Protein AF-A0A2D6N7Z4-F1 (afdb_monomer_lite)

Radius of gyration: 33.95 Å; chains: 1; bounding box: 96×53×82 Å

Foldseek 3Di:
DDDDDDDDDDDPPPDDDDDDPDPDPDDPDDDDDDPVVVVVVVVVVVLLVVLVVLLVQLVVLLVVCLVPVAPVSLVSNVVSLVVSCVSLVVVLVVPPDPADPVNVVVLVVVLVVLSVVSVVCNVVVVDPSVVSNVSSVVSSVSSVVSSD

Sequence (148 aa):
MPEPIRVTPSESTALAPVPTPAQRQVSPGVATPSFEAHLAAVGERRQHEDIQRLYRSVEEAGRLLRKQANERTFEQYRRSVHNFLQAALPRAFRLKTHVSHRELSVLVEEVDAELASLTRALMSGQQDALALATRIDHINGILLDLLV

pLDDT: mean 80.88, std 17.51, range [40.62, 98.12]

Structure (mmCIF, N/CA/C/O backbone):
data_AF-A0A2D6N7Z4-F1
#
_entry.id   AF-A0A2D6N7Z4-F1
#
loop_
_atom_site.group_PDB
_atom_site.id
_atom_site.type_symbol
_atom_site.label_atom_id
_atom_site.label_alt_id
_atom_site.label_comp_id
_atom_site.label_asym_id
_atom_site.label_entity_id
_atom_site.label_seq_id
_atom_site.pdbx_PDB_ins_code
_atom_site.Cartn_x
_atom_site.Cartn_y
_atom_site.Cartn_z
_atom_site.occupancy
_atom_site.B_iso_or_equiv
_atom_site.auth_seq_id
_atom_site.auth_comp_id
_atom_site.auth_asym_id
_atom_site.auth_atom_id
_atom_site.pdbx_PDB_model_num
ATOM 1 N N . MET A 1 1 ? 79.483 35.865 -64.961 1.00 53.56 1 MET A N 1
ATOM 2 C CA . MET A 1 1 ? 78.405 34.863 -65.077 1.00 53.56 1 MET A CA 1
ATOM 3 C C . MET A 1 1 ? 78.692 33.734 -64.103 1.00 53.56 1 MET A C 1
ATOM 5 O O . MET A 1 1 ? 79.800 33.215 -64.162 1.00 53.56 1 MET A O 1
ATOM 9 N N . PRO A 1 2 ? 77.758 33.405 -63.199 1.00 46.91 2 PRO A N 1
ATOM 10 C CA . PRO A 1 2 ? 77.741 32.107 -62.526 1.00 46.91 2 PRO A CA 1
ATOM 11 C C . PRO A 1 2 ? 76.427 31.339 -62.772 1.00 46.91 2 PRO A C 1
ATOM 13 O O . PRO A 1 2 ? 75.347 31.926 -62.827 1.00 46.91 2 PRO A O 1
ATOM 16 N N . GLU A 1 3 ? 76.567 30.028 -62.965 1.00 49.31 3 GLU A N 1
ATOM 17 C CA . GLU A 1 3 ? 75.544 29.067 -63.395 1.00 49.31 3 GLU A CA 1
ATOM 18 C C . GLU A 1 3 ? 74.511 28.696 -62.311 1.00 49.31 3 GLU A C 1
ATOM 20 O O . GLU A 1 3 ? 74.818 28.765 -61.118 1.00 49.31 3 GLU A O 1
ATOM 25 N N . PRO A 1 4 ? 73.292 28.261 -62.695 1.00 49.91 4 PRO A N 1
ATOM 26 C CA . PRO A 1 4 ? 72.272 27.825 -61.749 1.00 49.91 4 PRO A CA 1
ATOM 27 C C . PRO A 1 4 ? 72.579 26.436 -61.167 1.00 49.91 4 PRO A C 1
ATOM 29 O O . PRO A 1 4 ? 72.891 25.480 -61.877 1.00 49.91 4 PRO A O 1
ATOM 32 N N . ILE A 1 5 ? 72.437 26.328 -59.846 1.00 51.44 5 ILE A N 1
ATOM 33 C CA . ILE A 1 5 ? 72.647 25.104 -59.070 1.00 51.44 5 ILE A CA 1
ATOM 34 C C . ILE A 1 5 ? 71.576 24.066 -59.430 1.00 51.44 5 ILE A C 1
ATOM 36 O O . ILE A 1 5 ? 70.374 24.299 -59.301 1.00 51.44 5 ILE A O 1
ATOM 40 N N . ARG A 1 6 ? 72.044 22.894 -59.863 1.00 44.25 6 ARG A N 1
ATOM 41 C CA . ARG A 1 6 ? 71.247 21.711 -60.189 1.00 44.25 6 ARG A CA 1
ATOM 42 C C . ARG A 1 6 ? 70.795 21.031 -58.892 1.00 44.25 6 ARG A C 1
ATOM 44 O O . ARG A 1 6 ? 71.605 20.415 -58.206 1.00 44.25 6 ARG A O 1
ATOM 51 N N . VAL A 1 7 ? 69.511 21.143 -58.559 1.00 52.59 7 VAL A N 1
ATOM 52 C CA . VAL A 1 7 ? 68.899 20.413 -57.438 1.00 52.59 7 VAL A CA 1
ATOM 53 C C . VAL A 1 7 ? 68.531 19.006 -57.917 1.00 52.59 7 VAL A C 1
ATOM 55 O O . VAL A 1 7 ? 67.852 18.835 -58.929 1.00 52.59 7 VAL A O 1
ATOM 58 N N . THR A 1 8 ? 69.041 17.993 -57.224 1.00 50.91 8 THR A N 1
ATOM 59 C CA . THR A 1 8 ? 68.743 16.568 -57.427 1.00 50.91 8 THR A CA 1
ATOM 60 C C . THR A 1 8 ? 67.285 16.238 -57.078 1.00 50.91 8 THR A C 1
ATOM 62 O O . THR A 1 8 ? 66.740 16.853 -56.162 1.00 50.91 8 THR A O 1
ATOM 65 N N . PRO A 1 9 ? 66.645 15.255 -57.739 1.00 49.59 9 PRO A N 1
ATOM 66 C CA . PRO A 1 9 ? 65.314 14.800 -57.361 1.00 49.59 9 PRO A CA 1
ATOM 67 C C . PRO A 1 9 ? 65.379 13.709 -56.277 1.00 49.59 9 PRO A C 1
ATOM 69 O O . PRO A 1 9 ? 66.377 13.002 -56.158 1.00 49.59 9 PRO A O 1
ATOM 72 N N . SER A 1 10 ? 64.249 13.528 -55.591 1.00 49.00 10 SER A N 1
ATOM 73 C CA . SER A 1 10 ? 63.840 12.305 -54.880 1.00 49.00 10 SER A CA 1
ATOM 74 C C . SER A 1 10 ? 64.293 12.115 -53.431 1.00 49.00 10 SER A C 1
ATOM 76 O O . SER A 1 10 ? 65.153 11.297 -53.140 1.00 49.00 10 SER A O 1
ATOM 78 N N . GLU A 1 11 ? 63.521 12.697 -52.513 1.00 40.62 11 GLU A N 1
ATOM 79 C CA . GLU A 1 11 ? 63.022 11.954 -51.346 1.00 40.62 11 GLU A CA 1
ATOM 80 C C . GLU A 1 11 ? 61.494 12.083 -51.308 1.00 40.62 11 GLU A C 1
ATOM 82 O O . GLU A 1 11 ? 60.904 12.889 -50.594 1.00 40.62 11 GLU A O 1
ATOM 87 N N . SER A 1 12 ? 60.835 11.299 -52.165 1.00 47.19 12 SER A N 1
ATOM 88 C CA . SER A 1 12 ? 59.422 10.977 -51.998 1.00 47.19 12 SER A CA 1
ATOM 89 C C . SER A 1 12 ? 59.364 9.823 -51.008 1.00 47.19 12 SER A C 1
ATOM 91 O O . SER A 1 12 ? 59.601 8.670 -51.368 1.00 47.19 12 SER A O 1
ATOM 93 N N . THR A 1 13 ? 59.115 10.148 -49.742 1.00 42.97 13 THR A N 1
ATOM 94 C CA . THR A 1 13 ? 58.728 9.175 -48.721 1.00 42.97 13 THR A CA 1
ATOM 95 C C . THR A 1 13 ? 57.504 8.427 -49.236 1.00 42.97 13 THR A C 1
ATOM 97 O O . THR A 1 13 ? 56.386 8.943 -49.223 1.00 42.97 13 THR A O 1
ATOM 100 N N . ALA A 1 14 ? 57.737 7.221 -49.747 1.00 41.94 14 ALA A N 1
ATOM 101 C CA . ALA A 1 14 ? 56.696 6.303 -50.154 1.00 41.94 14 ALA A CA 1
ATOM 102 C C . ALA A 1 14 ? 55.858 5.959 -48.919 1.00 41.94 14 ALA A C 1
ATOM 104 O O . ALA A 1 14 ? 56.318 5.303 -47.985 1.00 41.94 14 ALA A O 1
ATOM 105 N N . LEU A 1 15 ? 54.619 6.442 -48.919 1.00 45.28 15 LEU A N 1
ATOM 106 C CA . LEU A 1 15 ? 53.577 6.026 -48.000 1.00 45.28 15 LEU A CA 1
ATOM 107 C C . LEU A 1 15 ? 53.351 4.522 -48.215 1.00 45.28 15 LEU A C 1
ATOM 109 O O . LEU A 1 15 ? 52.810 4.109 -49.241 1.00 45.28 15 LEU A O 1
ATOM 113 N N . ALA A 1 16 ? 53.826 3.695 -47.284 1.00 55.81 16 ALA A N 1
ATOM 114 C CA . ALA A 1 16 ? 53.559 2.263 -47.299 1.00 55.81 16 ALA A CA 1
ATOM 115 C C . ALA A 1 16 ? 52.034 2.016 -47.262 1.00 55.81 16 ALA A C 1
ATOM 117 O O . ALA A 1 16 ? 51.322 2.724 -46.542 1.00 55.81 16 ALA A O 1
ATOM 118 N N . PRO A 1 17 ? 51.506 1.037 -48.019 1.00 55.19 17 PRO A N 1
ATOM 119 C CA . PRO A 1 17 ? 50.079 0.755 -48.027 1.00 55.19 17 PRO A CA 1
ATOM 120 C C . PRO A 1 17 ? 49.631 0.226 -46.661 1.00 55.19 17 PRO A C 1
ATOM 122 O O . PRO A 1 17 ? 50.212 -0.711 -46.112 1.00 55.19 17 PRO A O 1
ATOM 125 N N . VAL A 1 18 ? 48.567 0.830 -46.130 1.00 62.94 18 VAL A N 1
ATOM 126 C CA . VAL A 1 18 ? 47.832 0.336 -44.962 1.00 62.94 18 VAL A CA 1
ATOM 127 C C . VAL A 1 18 ? 47.386 -1.103 -45.255 1.00 62.94 18 VAL A C 1
ATOM 129 O O . VAL A 1 18 ? 46.752 -1.325 -46.290 1.00 62.94 18 VAL A O 1
ATOM 132 N N . PRO A 1 19 ? 47.691 -2.094 -44.398 1.00 54.97 19 PRO A N 1
ATOM 133 C CA . PRO A 1 19 ? 47.197 -3.444 -44.606 1.00 54.97 19 PRO A CA 1
ATOM 134 C C . PRO A 1 19 ? 45.671 -3.443 -44.484 1.00 54.97 19 PRO A C 1
ATOM 136 O O . PRO A 1 19 ? 45.111 -3.049 -43.459 1.00 54.97 19 PRO A O 1
ATOM 139 N N . THR A 1 20 ? 44.999 -3.884 -45.546 1.00 57.19 20 THR A N 1
ATOM 140 C CA . THR A 1 20 ? 43.559 -4.141 -45.575 1.00 57.19 20 THR A CA 1
ATOM 141 C C . THR A 1 20 ? 43.186 -5.040 -44.393 1.00 57.19 20 THR A C 1
ATOM 143 O O . THR A 1 20 ? 43.787 -6.110 -44.251 1.00 57.19 20 THR A O 1
ATOM 146 N N . PRO A 1 21 ? 42.214 -4.672 -43.539 1.00 53.25 21 PRO A N 1
ATOM 147 C CA . PRO A 1 21 ? 41.760 -5.567 -42.490 1.00 53.25 21 PRO A CA 1
ATOM 148 C C . PRO A 1 21 ? 41.098 -6.779 -43.148 1.00 53.25 21 PRO A C 1
ATOM 150 O O . PRO A 1 21 ? 40.002 -6.691 -43.704 1.00 53.25 21 PRO A O 1
ATOM 153 N N . ALA A 1 22 ? 41.800 -7.912 -43.109 1.00 52.53 22 ALA A N 1
ATOM 154 C CA . ALA A 1 22 ? 41.246 -9.213 -43.433 1.00 52.53 22 ALA A CA 1
ATOM 155 C C . ALA A 1 22 ? 39.956 -9.396 -42.627 1.00 52.53 22 ALA A C 1
ATOM 157 O O . ALA A 1 22 ? 39.946 -9.220 -41.406 1.00 52.53 22 ALA A O 1
ATOM 158 N N . GLN A 1 23 ? 38.866 -9.701 -43.332 1.00 53.84 23 GLN A N 1
ATOM 159 C CA . GLN A 1 23 ? 37.557 -9.964 -42.752 1.00 53.84 23 GLN A CA 1
ATOM 160 C C . GLN A 1 23 ? 37.699 -11.027 -41.662 1.00 53.84 23 GLN A C 1
ATOM 162 O O . GLN A 1 23 ? 37.893 -12.211 -41.937 1.00 53.84 23 GLN A O 1
ATOM 167 N N . ARG A 1 24 ? 37.624 -10.590 -40.403 1.00 46.84 24 ARG A N 1
ATOM 168 C CA . ARG A 1 24 ? 37.533 -11.483 -39.256 1.00 46.84 24 ARG A CA 1
ATOM 169 C C . ARG A 1 24 ? 36.183 -12.184 -39.360 1.00 46.84 24 ARG A C 1
ATOM 171 O O . ARG A 1 24 ? 35.151 -11.586 -39.071 1.00 46.84 24 ARG A O 1
ATOM 178 N N . GLN A 1 25 ? 36.204 -13.435 -39.812 1.00 55.28 25 GLN A N 1
ATOM 179 C CA . GLN A 1 25 ? 35.063 -14.337 -39.730 1.00 55.28 25 GLN A CA 1
ATOM 180 C C . GLN A 1 25 ? 34.631 -14.420 -38.263 1.00 55.28 25 GLN A C 1
ATOM 182 O O . GLN A 1 25 ? 35.356 -14.941 -37.415 1.00 55.28 25 GLN A O 1
ATOM 187 N N . VAL A 1 26 ? 33.472 -13.846 -37.953 1.00 52.16 26 VAL A N 1
ATOM 188 C CA . VAL A 1 26 ? 32.817 -14.020 -36.660 1.00 52.16 26 VAL A CA 1
ATOM 189 C C . VAL A 1 26 ? 32.110 -15.372 -36.677 1.00 52.16 26 VAL A C 1
ATOM 191 O O . VAL A 1 26 ? 31.115 -15.564 -37.371 1.00 52.16 26 VAL A O 1
ATOM 194 N N . SER A 1 27 ? 32.662 -16.337 -35.946 1.00 52.56 27 SER A N 1
ATOM 195 C CA . SER A 1 27 ? 31.980 -17.593 -35.632 1.00 52.56 27 SER A CA 1
ATOM 196 C C . SER A 1 27 ? 30.639 -17.300 -34.936 1.00 52.56 27 SER A C 1
ATOM 198 O O . SER A 1 27 ? 30.588 -16.383 -34.111 1.00 52.56 27 SER A O 1
ATOM 200 N N . PRO A 1 28 ? 29.557 -18.059 -35.195 1.00 51.09 28 PRO A N 1
ATOM 201 C CA . PRO A 1 28 ? 28.286 -17.869 -34.507 1.00 51.09 28 PRO A CA 1
ATOM 202 C C . PRO A 1 28 ? 28.400 -18.485 -33.107 1.00 51.09 28 PRO A C 1
ATOM 204 O O . PRO A 1 28 ? 28.100 -19.656 -32.893 1.00 51.09 28 PRO A O 1
ATOM 207 N N . GLY A 1 29 ? 28.912 -17.710 -32.156 1.00 47.44 29 GLY A N 1
ATOM 208 C CA . GLY A 1 29 ? 29.110 -18.135 -30.774 1.00 47.44 29 GLY A CA 1
ATOM 209 C C . GLY A 1 29 ? 28.580 -17.078 -29.820 1.00 47.44 29 GLY A C 1
ATOM 210 O O . GLY A 1 29 ? 29.207 -16.039 -29.679 1.00 47.44 29 GLY A O 1
ATOM 211 N N . VAL A 1 30 ? 27.423 -17.369 -29.212 1.00 56.69 30 VAL A N 1
ATOM 212 C CA . VAL A 1 30 ? 26.766 -16.673 -28.087 1.00 56.69 30 VAL A CA 1
ATOM 213 C C . VAL A 1 30 ? 26.809 -15.142 -28.172 1.00 56.69 30 VAL A C 1
ATOM 215 O O . VAL A 1 30 ? 27.771 -14.507 -27.753 1.00 56.69 30 VAL A O 1
ATOM 218 N N . ALA A 1 31 ? 25.723 -14.537 -28.659 1.00 60.44 31 ALA A N 1
ATOM 219 C CA . ALA A 1 31 ? 25.547 -13.089 -28.617 1.00 60.44 31 ALA A CA 1
ATOM 220 C C . ALA A 1 31 ? 25.589 -12.592 -27.159 1.00 60.44 31 ALA A C 1
ATOM 222 O O . ALA A 1 31 ? 24.619 -12.732 -26.412 1.00 60.44 31 ALA A O 1
ATOM 223 N N . THR A 1 32 ? 26.719 -12.025 -26.741 1.00 65.19 32 THR A N 1
ATOM 224 C CA . THR A 1 32 ? 26.820 -11.283 -25.485 1.00 65.19 32 THR A CA 1
ATOM 225 C C . THR A 1 32 ? 25.911 -10.056 -25.591 1.00 65.19 32 THR A C 1
ATOM 227 O O . THR A 1 32 ? 26.009 -9.325 -26.582 1.00 65.19 32 THR A O 1
ATOM 230 N N . PRO A 1 33 ? 25.012 -9.808 -24.620 1.00 75.75 33 PRO A N 1
ATOM 231 C CA . PRO A 1 33 ? 24.148 -8.635 -24.665 1.00 75.75 33 PRO A CA 1
ATOM 232 C C . PRO A 1 33 ? 24.994 -7.357 -24.679 1.00 75.75 33 PRO A C 1
ATOM 234 O O . PRO A 1 33 ? 26.035 -7.286 -24.021 1.00 75.75 33 PRO A O 1
ATOM 237 N N . SER A 1 34 ? 24.543 -6.344 -25.423 1.00 90.25 34 SER A N 1
ATOM 238 C CA . SER A 1 34 ? 25.197 -5.034 -25.442 1.00 90.25 34 SER A CA 1
ATOM 239 C C . SER A 1 34 ? 25.210 -4.411 -24.040 1.00 90.25 34 SER A C 1
ATOM 241 O O . SER A 1 34 ? 24.373 -4.730 -23.191 1.00 90.25 34 SER A O 1
ATOM 243 N N . PHE A 1 35 ? 26.147 -3.491 -23.790 1.00 90.44 35 PHE A N 1
ATOM 244 C CA . PHE A 1 35 ? 26.195 -2.742 -22.528 1.00 90.44 35 PHE A CA 1
ATOM 245 C C . PHE A 1 35 ? 24.849 -2.071 -22.209 1.00 90.44 35 PHE A C 1
ATOM 247 O O . PHE A 1 35 ? 24.384 -2.135 -21.073 1.00 90.44 35 PHE A O 1
ATOM 254 N N . GLU A 1 36 ? 24.188 -1.503 -23.221 1.00 92.12 36 GLU A N 1
ATOM 255 C CA . GLU A 1 36 ? 22.860 -0.892 -23.095 1.00 92.12 36 GLU A CA 1
ATOM 256 C C . GLU A 1 36 ? 21.800 -1.898 -22.632 1.00 92.12 36 GLU A C 1
ATOM 258 O O . GLU A 1 36 ? 21.053 -1.617 -21.694 1.00 92.12 36 GLU A O 1
ATOM 263 N N . ALA A 1 37 ? 21.774 -3.096 -23.226 1.00 89.81 37 ALA A N 1
ATOM 264 C CA . ALA A 1 37 ? 20.857 -4.156 -22.820 1.00 89.81 37 ALA A CA 1
ATOM 265 C C . ALA A 1 37 ? 21.123 -4.613 -21.375 1.00 89.81 37 ALA A C 1
ATOM 267 O O . ALA A 1 37 ? 20.188 -4.866 -20.615 1.00 89.81 37 ALA A O 1
ATOM 268 N N . HIS A 1 38 ? 22.393 -4.673 -20.963 1.00 91.19 38 HIS A N 1
ATOM 269 C CA . HIS A 1 38 ? 22.754 -5.021 -19.591 1.00 91.19 38 HIS A CA 1
ATOM 270 C C . HIS A 1 38 ? 22.335 -3.933 -18.589 1.00 91.19 38 HIS A C 1
ATOM 272 O O . HIS A 1 38 ? 21.788 -4.252 -17.532 1.00 91.19 38 HIS A O 1
ATOM 278 N N . LEU A 1 39 ? 22.547 -2.655 -18.924 1.00 93.75 39 LEU A N 1
ATOM 279 C CA . LEU A 1 39 ? 22.145 -1.521 -18.091 1.00 93.75 39 LEU A CA 1
ATOM 280 C C . LEU A 1 39 ? 20.622 -1.465 -17.917 1.00 93.75 39 LEU A C 1
ATOM 282 O O . LEU A 1 39 ? 20.147 -1.313 -16.790 1.00 93.75 39 LEU A O 1
ATOM 286 N N . ALA A 1 40 ? 19.864 -1.661 -19.000 1.00 89.94 40 ALA A N 1
ATOM 287 C C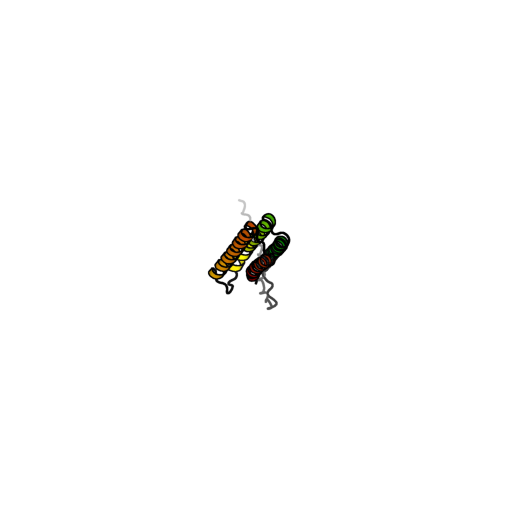A . ALA A 1 40 ? 18.406 -1.749 -18.955 1.00 89.94 40 ALA A CA 1
ATOM 288 C C . ALA A 1 40 ? 17.939 -2.898 -18.044 1.00 89.94 40 ALA A C 1
ATOM 290 O O . ALA A 1 40 ? 17.148 -2.677 -17.127 1.00 89.94 40 ALA A O 1
ATOM 291 N N . ALA A 1 41 ? 18.509 -4.097 -18.206 1.00 89.06 41 ALA A N 1
ATOM 292 C CA . ALA A 1 41 ? 18.157 -5.266 -17.398 1.00 89.06 41 ALA A CA 1
ATOM 293 C C . ALA A 1 41 ? 18.504 -5.113 -15.904 1.00 89.06 41 ALA A C 1
ATOM 295 O O . ALA A 1 41 ? 17.842 -5.694 -15.044 1.00 89.06 41 ALA A O 1
ATOM 296 N N . VAL A 1 42 ? 19.566 -4.378 -15.559 1.00 92.75 42 VAL A N 1
ATOM 297 C CA . VAL A 1 42 ? 19.878 -4.044 -14.157 1.00 92.75 42 VAL A CA 1
ATOM 298 C C . VAL A 1 42 ? 18.897 -3.001 -13.617 1.00 92.75 42 VAL A C 1
ATOM 300 O O . VAL A 1 42 ? 18.452 -3.125 -12.475 1.00 92.75 42 VAL A O 1
ATOM 303 N N . GLY A 1 43 ? 18.523 -2.007 -14.427 1.00 90.69 43 GLY A N 1
ATOM 304 C CA . GLY A 1 43 ? 17.520 -1.001 -14.072 1.00 90.69 43 GLY A CA 1
ATOM 305 C C . GLY A 1 43 ? 16.152 -1.615 -13.762 1.00 90.69 43 GLY A C 1
ATOM 306 O O . GLY A 1 43 ? 15.587 -1.346 -12.704 1.00 90.69 43 GLY A O 1
ATOM 307 N N . GLU A 1 44 ? 15.659 -2.503 -14.626 1.00 89.44 44 GLU A N 1
ATOM 308 C CA . GLU A 1 44 ? 14.380 -3.202 -14.427 1.00 89.44 44 GLU A CA 1
ATOM 309 C C . GLU A 1 44 ? 14.374 -4.089 -13.178 1.00 89.44 44 GLU A C 1
ATOM 311 O O . GLU A 1 44 ? 13.370 -4.141 -12.460 1.00 89.44 44 GLU A O 1
ATOM 316 N N . ARG A 1 45 ? 15.498 -4.765 -12.898 1.00 91.00 45 ARG A N 1
ATOM 317 C CA . ARG A 1 45 ? 15.673 -5.575 -11.684 1.00 91.00 45 ARG A CA 1
ATOM 318 C C . ARG A 1 45 ? 15.627 -4.718 -10.426 1.00 91.00 45 ARG A C 1
ATOM 320 O O . ARG A 1 45 ? 14.852 -5.029 -9.528 1.00 91.00 45 ARG A O 1
ATOM 327 N N . ARG A 1 46 ? 16.368 -3.605 -10.389 1.00 92.94 46 ARG A N 1
ATOM 328 C CA . ARG A 1 46 ? 16.317 -2.663 -9.256 1.00 92.94 46 ARG A CA 1
ATOM 329 C C . ARG A 1 46 ? 14.913 -2.115 -9.037 1.00 92.94 46 ARG A C 1
ATOM 331 O O . ARG A 1 46 ? 14.428 -2.141 -7.913 1.00 92.94 46 ARG A O 1
ATOM 338 N N . GLN A 1 47 ? 14.237 -1.699 -10.108 1.00 91.44 47 GLN A N 1
ATOM 339 C CA . GLN A 1 47 ? 12.864 -1.208 -10.013 1.00 91.44 47 GLN A CA 1
ATOM 340 C C . GLN A 1 47 ? 11.915 -2.285 -9.462 1.00 91.44 47 GLN A C 1
ATOM 342 O O . GLN A 1 47 ? 11.049 -1.982 -8.645 1.00 91.44 47 GLN A O 1
ATOM 347 N N . HIS A 1 48 ? 12.072 -3.545 -9.880 1.00 91.38 48 HIS A N 1
ATOM 348 C CA . HIS A 1 48 ? 11.283 -4.650 -9.333 1.00 91.38 48 HIS A CA 1
ATOM 349 C C . HIS A 1 48 ? 11.557 -4.860 -7.836 1.00 91.38 48 HIS A C 1
ATOM 351 O O . HIS A 1 48 ? 10.621 -4.977 -7.050 1.00 91.38 48 HIS A O 1
ATOM 357 N N . GLU A 1 49 ? 12.825 -4.857 -7.422 1.00 94.62 49 GLU A N 1
ATOM 358 C CA . GLU A 1 49 ? 13.221 -4.977 -6.013 1.00 94.62 49 GLU A CA 1
ATOM 359 C C . GLU A 1 49 ? 12.683 -3.827 -5.148 1.00 94.62 49 GLU A C 1
ATOM 361 O O . GLU A 1 49 ? 12.266 -4.056 -4.010 1.00 94.62 49 GLU A O 1
ATOM 366 N N . ASP A 1 50 ? 12.661 -2.602 -5.680 1.00 95.12 50 ASP A N 1
ATOM 367 C CA . ASP A 1 50 ? 12.080 -1.429 -5.023 1.00 95.12 50 ASP A CA 1
ATOM 368 C C . ASP A 1 50 ? 10.580 -1.599 -4.776 1.00 95.12 50 ASP A C 1
ATOM 370 O O . ASP A 1 50 ? 10.112 -1.405 -3.653 1.00 95.12 50 ASP A O 1
ATOM 374 N N . ILE A 1 51 ? 9.831 -2.027 -5.794 1.00 95.31 51 ILE A N 1
ATOM 375 C CA . ILE A 1 51 ? 8.388 -2.269 -5.677 1.00 95.31 51 ILE A CA 1
ATOM 376 C C . ILE A 1 51 ? 8.114 -3.395 -4.666 1.00 95.31 51 ILE A C 1
ATOM 378 O O . ILE A 1 51 ? 7.253 -3.247 -3.799 1.00 95.31 51 ILE A O 1
ATOM 382 N N . GLN A 1 52 ? 8.898 -4.477 -4.694 1.00 95.44 52 GLN A N 1
ATOM 383 C CA . GLN A 1 52 ? 8.816 -5.568 -3.712 1.00 95.44 52 GLN A CA 1
ATOM 384 C C . GLN A 1 52 ? 9.098 -5.084 -2.279 1.00 95.44 52 GLN A C 1
ATOM 386 O O . GLN A 1 52 ? 8.453 -5.520 -1.324 1.00 95.44 52 GLN A O 1
ATOM 391 N N . ARG A 1 53 ? 10.056 -4.162 -2.094 1.00 97.25 53 ARG A N 1
ATOM 392 C CA . ARG A 1 53 ? 10.308 -3.529 -0.788 1.00 97.25 53 ARG A CA 1
ATOM 393 C C . ARG A 1 53 ? 9.110 -2.713 -0.314 1.00 97.25 53 ARG A C 1
ATOM 395 O O . ARG A 1 53 ? 8.733 -2.848 0.847 1.00 97.25 53 ARG A O 1
ATOM 402 N N . LEU A 1 54 ? 8.522 -1.906 -1.195 1.00 97.75 54 LEU A N 1
ATOM 403 C CA . LEU A 1 54 ? 7.346 -1.098 -0.875 1.00 97.75 54 LEU A CA 1
ATOM 404 C C . LEU A 1 54 ? 6.153 -1.977 -0.492 1.00 97.75 54 LEU A C 1
ATOM 406 O O . LEU A 1 54 ? 5.496 -1.692 0.505 1.00 97.75 54 LEU A O 1
ATOM 410 N N . TYR A 1 55 ? 5.931 -3.084 -1.205 1.00 97.50 55 TYR A N 1
ATOM 411 C CA . TYR A 1 55 ? 4.879 -4.040 -0.859 1.00 97.50 55 TYR A CA 1
ATOM 412 C C . TYR A 1 55 ? 5.082 -4.641 0.540 1.00 97.50 55 TYR A C 1
ATOM 414 O O . TYR A 1 55 ? 4.169 -4.618 1.362 1.00 97.50 55 TYR A O 1
ATOM 422 N N . ARG A 1 56 ? 6.308 -5.055 0.895 1.00 97.75 56 ARG A N 1
ATOM 423 C CA . ARG A 1 56 ? 6.608 -5.510 2.268 1.00 97.75 56 ARG A CA 1
ATOM 424 C C . ARG A 1 56 ? 6.315 -4.439 3.326 1.00 97.75 56 ARG A C 1
ATOM 426 O O . ARG A 1 56 ? 5.858 -4.765 4.421 1.00 97.75 56 ARG A O 1
ATOM 433 N N . SER A 1 57 ? 6.550 -3.161 3.017 1.00 98.06 57 SER A N 1
ATOM 434 C CA . SER A 1 57 ? 6.185 -2.048 3.908 1.00 98.06 57 SER A CA 1
ATOM 435 C C . SER A 1 57 ? 4.669 -1.878 4.061 1.00 98.06 57 SER A C 1
ATOM 437 O O . SER A 1 57 ? 4.212 -1.472 5.132 1.00 98.06 57 SER A O 1
ATOM 439 N N . VAL A 1 58 ? 3.882 -2.202 3.029 1.00 98.12 58 VAL A N 1
ATOM 440 C CA . VAL A 1 58 ? 2.414 -2.273 3.115 1.00 98.12 58 VAL A CA 1
ATOM 441 C C . VAL A 1 58 ? 1.996 -3.398 4.057 1.00 98.12 58 VAL A C 1
ATOM 443 O O . VAL A 1 58 ? 1.241 -3.152 4.998 1.00 98.12 58 VAL A O 1
ATOM 446 N N . GLU A 1 59 ? 2.536 -4.605 3.875 1.00 97.62 59 GLU A N 1
ATOM 447 C CA . GLU A 1 59 ? 2.216 -5.761 4.721 1.00 97.62 59 GLU A CA 1
ATOM 448 C C . GLU A 1 59 ? 2.558 -5.506 6.195 1.00 97.62 59 GLU A C 1
ATOM 450 O O . GLU A 1 59 ? 1.787 -5.828 7.103 1.00 97.62 59 GLU A O 1
ATOM 455 N N . GLU A 1 60 ? 3.713 -4.896 6.464 1.00 98.00 60 GLU A N 1
ATOM 456 C CA . GLU A 1 60 ? 4.124 -4.535 7.816 1.00 98.00 60 GLU A CA 1
ATOM 457 C C . GLU A 1 60 ? 3.197 -3.496 8.451 1.00 98.00 60 GLU A C 1
ATOM 459 O O . GLU A 1 60 ? 2.732 -3.703 9.577 1.00 98.00 60 GLU A O 1
ATOM 464 N N . ALA A 1 61 ? 2.864 -2.430 7.722 1.00 97.94 61 ALA A N 1
ATOM 465 C CA . ALA A 1 61 ? 1.929 -1.421 8.203 1.00 97.94 61 ALA A CA 1
ATOM 466 C C . ALA A 1 61 ? 0.522 -2.007 8.428 1.00 97.94 61 ALA A C 1
ATOM 468 O O . ALA A 1 61 ? -0.117 -1.696 9.432 1.00 97.94 61 ALA A O 1
ATOM 469 N N . GLY A 1 62 ? 0.072 -2.927 7.571 1.00 96.44 62 GLY A N 1
ATOM 470 C CA . GLY A 1 62 ? -1.200 -3.632 7.728 1.00 96.44 62 GLY A CA 1
ATOM 471 C C . GLY A 1 62 ? -1.214 -4.549 8.954 1.00 96.44 62 GLY A C 1
ATOM 472 O O . GLY A 1 62 ? -2.200 -4.601 9.688 1.00 96.44 62 GLY A O 1
ATOM 473 N N . ARG A 1 63 ? -0.108 -5.247 9.248 1.00 96.62 63 ARG A N 1
ATOM 474 C CA . ARG A 1 63 ? 0.038 -6.016 10.500 1.00 96.62 63 ARG A CA 1
ATOM 475 C C . ARG A 1 63 ? 0.009 -5.110 11.729 1.00 96.62 63 ARG A C 1
ATOM 477 O O . ARG A 1 63 ? -0.568 -5.495 12.744 1.00 96.62 63 ARG A O 1
ATOM 484 N N . LEU A 1 64 ? 0.620 -3.929 11.659 1.00 96.25 64 LEU A N 1
ATOM 485 C CA . LEU A 1 64 ? 0.593 -2.964 12.757 1.00 96.25 64 LEU A CA 1
ATOM 486 C C . LEU A 1 64 ? -0.819 -2.408 12.981 1.00 96.25 64 LEU A C 1
ATOM 488 O O . LEU A 1 64 ? -1.275 -2.381 14.121 1.00 96.25 64 LEU A O 1
ATOM 492 N N . LEU A 1 65 ? -1.527 -2.050 11.906 1.00 94.81 65 LEU A N 1
ATOM 493 C CA . LEU A 1 65 ? -2.913 -1.584 11.957 1.00 94.81 65 LEU A CA 1
ATOM 494 C C . LEU A 1 65 ? -3.846 -2.633 12.576 1.00 94.81 65 LEU A C 1
ATOM 496 O O . LEU A 1 65 ? -4.658 -2.293 13.430 1.00 94.81 65 LEU A O 1
ATOM 500 N N . ARG A 1 66 ? -3.677 -3.918 12.231 1.00 93.00 66 ARG A N 1
ATOM 501 C CA . ARG A 1 66 ? -4.421 -5.024 12.864 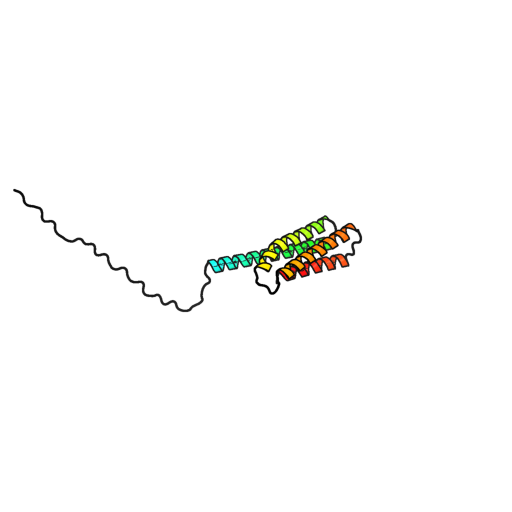1.00 93.00 66 ARG A CA 1
ATOM 502 C C . ARG A 1 66 ? -4.183 -5.130 14.369 1.00 93.00 66 ARG A C 1
ATOM 504 O O . ARG A 1 66 ? -5.104 -5.441 15.113 1.00 93.00 66 ARG A O 1
ATOM 511 N N . LYS A 1 67 ? -2.944 -4.912 14.818 1.00 92.56 67 LYS A N 1
ATOM 512 C CA . LYS A 1 67 ? -2.577 -4.987 16.243 1.00 92.56 67 LYS A CA 1
ATOM 513 C C . LYS A 1 67 ? -3.053 -3.774 17.034 1.00 92.56 67 LYS A C 1
ATOM 515 O O . LYS A 1 67 ? -3.355 -3.893 18.216 1.00 92.56 67 LYS A O 1
ATOM 520 N N . GLN A 1 68 ? -3.033 -2.603 16.409 1.00 91.69 68 GLN A N 1
ATOM 521 C CA . GLN A 1 68 ? -3.333 -1.327 17.040 1.00 91.69 68 GLN A CA 1
ATOM 522 C C . GLN A 1 68 ? -4.138 -0.493 16.058 1.00 91.69 68 GLN A C 1
ATOM 524 O O . GLN A 1 68 ? -3.565 0.232 15.253 1.00 91.69 68 GLN A O 1
ATOM 529 N N . ALA A 1 69 ? -5.459 -0.589 16.118 1.00 90.06 69 ALA A N 1
ATOM 530 C CA . ALA A 1 69 ? -6.338 0.074 15.170 1.00 90.06 69 ALA A CA 1
ATOM 531 C C . ALA A 1 69 ? -6.676 1.498 15.632 1.00 90.06 69 ALA A C 1
ATOM 533 O O . ALA A 1 69 ? -7.638 1.753 16.356 1.00 90.06 69 ALA A O 1
ATOM 534 N N . ASN A 1 70 ? -5.823 2.439 15.230 1.00 90.94 70 ASN A N 1
ATOM 535 C CA . ASN A 1 70 ? -5.944 3.859 15.534 1.00 90.94 70 ASN A CA 1
ATOM 536 C C . ASN A 1 70 ? -5.562 4.708 14.314 1.00 90.94 70 ASN A C 1
ATOM 538 O O . ASN A 1 70 ? -5.063 4.206 13.309 1.00 90.94 70 ASN A O 1
ATOM 542 N N . GLU A 1 71 ? -5.792 6.015 14.407 1.00 91.25 71 GLU A N 1
ATOM 543 C CA . GLU A 1 71 ? -5.535 6.956 13.313 1.00 91.25 71 GLU A CA 1
ATOM 544 C C . GLU A 1 71 ? -4.073 6.941 12.841 1.00 91.25 71 GLU A C 1
ATOM 546 O O . GLU A 1 71 ? -3.800 6.985 11.644 1.00 91.25 71 GLU A O 1
ATOM 551 N N . ARG A 1 72 ? -3.114 6.811 13.766 1.00 94.44 72 ARG A N 1
ATOM 552 C CA . ARG A 1 72 ? -1.682 6.832 13.440 1.00 94.44 72 ARG A CA 1
ATOM 553 C C . ARG A 1 72 ? -1.267 5.616 12.617 1.0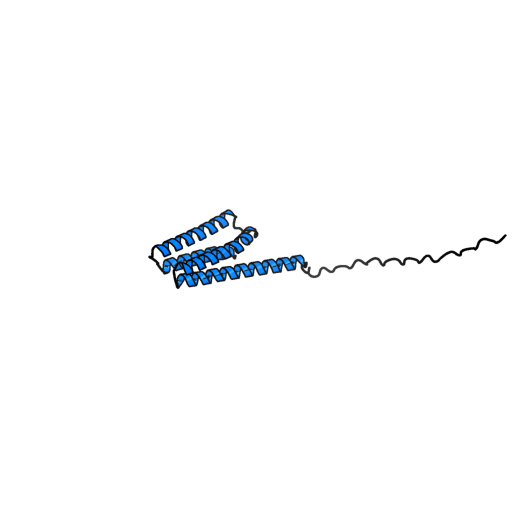0 94.44 72 ARG A C 1
ATOM 555 O O . ARG A 1 72 ? -0.548 5.763 11.630 1.00 94.44 72 ARG A O 1
ATOM 562 N N . THR A 1 73 ? -1.672 4.420 13.033 1.00 95.25 73 THR A N 1
ATOM 563 C CA . THR A 1 73 ? -1.341 3.179 12.315 1.00 95.25 73 THR A CA 1
ATOM 564 C C . THR A 1 73 ? -2.093 3.081 10.995 1.00 95.25 73 THR A C 1
ATOM 566 O O . THR A 1 73 ? -1.539 2.580 10.017 1.00 95.25 73 THR A O 1
ATOM 569 N N . PHE A 1 74 ? -3.310 3.627 10.932 1.00 94.88 74 PHE A N 1
ATOM 570 C CA . PHE A 1 74 ? -4.064 3.738 9.690 1.00 94.88 74 PHE A CA 1
ATOM 571 C C . PHE A 1 74 ? -3.364 4.655 8.692 1.00 94.88 74 PHE A C 1
ATOM 573 O O . PHE A 1 74 ? -3.148 4.269 7.547 1.00 94.88 74 PHE A O 1
ATOM 580 N N . GLU A 1 75 ? -2.934 5.836 9.131 1.00 95.56 75 GLU A N 1
ATOM 581 C CA . GLU A 1 75 ? -2.226 6.778 8.269 1.00 95.56 75 GLU A CA 1
ATOM 582 C C . GLU A 1 75 ? -0.894 6.198 7.770 1.00 95.56 75 GLU A C 1
ATOM 584 O O . GLU A 1 75 ? -0.511 6.412 6.620 1.00 95.56 75 GLU A O 1
ATOM 589 N N . GLN A 1 76 ? -0.203 5.406 8.597 1.00 97.19 76 GLN A N 1
ATOM 590 C CA . GLN A 1 76 ? 0.985 4.671 8.166 1.00 97.19 76 GLN A CA 1
ATOM 591 C C . GLN A 1 76 ? 0.658 3.645 7.074 1.00 97.19 76 GLN A C 1
ATOM 593 O O . GLN A 1 76 ? 1.364 3.587 6.068 1.00 97.19 76 GLN A O 1
ATOM 598 N N . TYR A 1 77 ? -0.417 2.871 7.242 1.00 97.75 77 TYR A N 1
ATOM 599 C CA . TYR A 1 77 ? -0.868 1.913 6.233 1.00 97.75 77 TYR A CA 1
ATOM 600 C C . TYR A 1 77 ? -1.253 2.606 4.923 1.00 97.75 77 TYR A C 1
ATOM 602 O O . TYR A 1 77 ? -0.719 2.260 3.870 1.00 97.75 77 TYR A O 1
ATOM 610 N N . ARG A 1 78 ? -2.076 3.658 4.996 1.00 96.75 78 ARG A N 1
ATOM 611 C CA . ARG A 1 78 ? -2.503 4.461 3.843 1.00 96.75 78 ARG A CA 1
ATOM 612 C C . ARG A 1 78 ? -1.315 5.013 3.054 1.00 96.75 78 ARG A C 1
ATOM 614 O O . ARG A 1 78 ? -1.284 4.909 1.830 1.00 96.75 78 ARG A O 1
ATOM 621 N N . ARG A 1 79 ? -0.310 5.565 3.742 1.00 97.69 79 ARG A N 1
ATOM 622 C CA . ARG A 1 79 ? 0.915 6.073 3.101 1.00 97.69 79 ARG A CA 1
ATOM 623 C C . ARG A 1 79 ? 1.714 4.971 2.421 1.00 97.69 79 ARG A C 1
ATOM 625 O O . ARG A 1 79 ? 2.176 5.181 1.303 1.00 97.69 79 ARG A O 1
ATOM 632 N N . SER A 1 80 ? 1.874 3.813 3.062 1.00 98.06 80 SER A N 1
ATOM 633 C CA . SER A 1 80 ? 2.570 2.681 2.443 1.00 98.06 80 SER A CA 1
ATOM 634 C C . SER A 1 80 ? 1.857 2.216 1.171 1.00 98.06 80 SER A C 1
ATOM 636 O O . SER A 1 80 ? 2.521 2.024 0.154 1.00 98.06 80 SER A O 1
ATOM 638 N N . VAL A 1 81 ? 0.521 2.097 1.201 1.00 97.62 81 VAL A N 1
ATOM 639 C CA . VAL A 1 81 ? -0.291 1.720 0.027 1.00 97.62 81 VAL A CA 1
ATOM 640 C C . VAL A 1 81 ? -0.099 2.726 -1.107 1.00 97.62 81 VAL A C 1
ATOM 642 O O . VAL A 1 81 ? 0.224 2.344 -2.229 1.00 97.62 81 VAL A O 1
ATOM 645 N N . HIS A 1 82 ? -0.211 4.020 -0.803 1.00 96.38 82 HIS A N 1
ATOM 646 C CA . HIS A 1 82 ? -0.010 5.085 -1.783 1.00 96.38 82 HIS A CA 1
ATOM 647 C C . HIS A 1 82 ? 1.392 5.043 -2.413 1.00 96.38 82 HIS A C 1
ATOM 649 O O . HIS A 1 82 ? 1.529 5.098 -3.635 1.00 96.38 82 HIS A O 1
ATOM 655 N N . ASN A 1 83 ? 2.442 4.901 -1.599 1.00 96.81 83 ASN A N 1
ATOM 656 C CA . ASN A 1 83 ? 3.820 4.842 -2.090 1.00 96.81 83 ASN A CA 1
ATOM 657 C C . ASN A 1 83 ? 4.057 3.626 -2.993 1.00 96.81 83 ASN A C 1
ATOM 659 O O . ASN A 1 83 ? 4.753 3.735 -4.002 1.00 96.81 83 ASN A O 1
ATOM 663 N N . PHE A 1 84 ? 3.463 2.479 -2.653 1.00 96.75 84 PHE A N 1
ATOM 664 C CA . PHE A 1 84 ? 3.497 1.296 -3.504 1.00 96.75 84 PHE A CA 1
ATOM 665 C C . PHE A 1 84 ? 2.808 1.556 -4.850 1.00 96.75 84 PHE A C 1
ATOM 667 O O . PHE A 1 84 ? 3.429 1.345 -5.892 1.00 96.75 84 PHE A O 1
ATOM 674 N N . LEU A 1 85 ? 1.572 2.071 -4.847 1.00 94.00 85 LEU A N 1
ATOM 675 C CA . LEU A 1 85 ? 0.815 2.346 -6.074 1.00 94.00 85 LEU A CA 1
ATOM 676 C C . LEU A 1 85 ? 1.553 3.324 -6.998 1.00 94.00 85 LEU A C 1
ATOM 678 O O . LEU A 1 85 ? 1.626 3.087 -8.203 1.00 94.00 85 LEU A O 1
ATOM 682 N N . GLN A 1 86 ? 2.174 4.371 -6.445 1.00 93.50 86 GLN A N 1
ATOM 683 C CA . GLN A 1 86 ? 2.976 5.319 -7.227 1.00 93.50 86 GLN A CA 1
ATOM 684 C C . GLN A 1 86 ? 4.152 4.660 -7.963 1.00 93.50 86 GLN A C 1
ATOM 686 O O . GLN A 1 86 ? 4.498 5.085 -9.066 1.00 93.50 86 GLN A O 1
ATOM 691 N N . ALA A 1 87 ? 4.764 3.627 -7.380 1.00 92.38 87 ALA A N 1
ATOM 692 C CA . ALA A 1 87 ? 5.875 2.906 -7.994 1.00 92.38 87 ALA A CA 1
ATOM 693 C C . ALA A 1 87 ? 5.410 1.777 -8.934 1.00 92.38 87 ALA A C 1
ATOM 695 O O . ALA A 1 87 ? 6.040 1.538 -9.969 1.00 92.38 87 ALA A O 1
ATOM 696 N N . ALA A 1 88 ? 4.318 1.090 -8.585 1.00 91.19 88 ALA A N 1
ATOM 697 C CA . ALA A 1 88 ? 3.821 -0.088 -9.290 1.00 91.19 88 ALA A CA 1
ATOM 698 C C . ALA A 1 88 ? 3.011 0.264 -10.548 1.00 91.19 88 ALA A C 1
ATOM 700 O O . ALA A 1 88 ? 3.242 -0.324 -11.607 1.00 91.19 88 ALA A O 1
ATOM 701 N N . LEU A 1 89 ? 2.1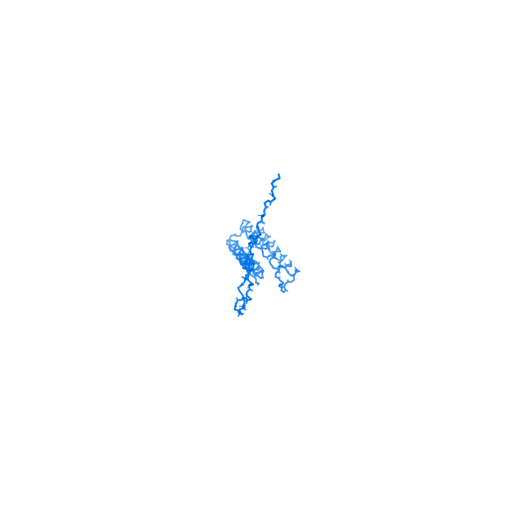22 1.263 -10.480 1.00 89.00 89 LEU A N 1
ATOM 702 C CA . LEU A 1 89 ? 1.226 1.616 -11.589 1.00 89.00 89 LEU A CA 1
ATOM 703 C C . LEU A 1 89 ? 1.970 1.968 -12.890 1.00 89.00 89 LEU A C 1
ATOM 705 O O . LEU A 1 89 ? 1.626 1.408 -13.931 1.00 89.00 89 LEU A O 1
ATOM 709 N N . PRO A 1 90 ? 3.028 2.810 -12.894 1.00 87.31 90 PRO A N 1
ATOM 710 C CA . PRO A 1 90 ? 3.752 3.121 -14.128 1.00 87.31 90 PRO A CA 1
ATOM 711 C C . PRO A 1 90 ? 4.369 1.890 -14.795 1.00 87.31 90 PRO A C 1
ATOM 713 O O . PRO A 1 90 ? 4.507 1.863 -16.015 1.00 87.31 90 PRO A O 1
ATOM 716 N N . ARG A 1 91 ? 4.763 0.881 -14.009 1.00 84.38 91 ARG A N 1
ATOM 717 C CA . ARG A 1 91 ? 5.275 -0.391 -14.527 1.00 84.38 91 ARG A CA 1
ATOM 718 C C . ARG A 1 91 ? 4.138 -1.232 -15.104 1.00 84.38 91 ARG A C 1
ATOM 720 O O . ARG A 1 91 ? 4.287 -1.719 -16.222 1.00 84.38 91 ARG A O 1
ATOM 727 N N . ALA A 1 92 ? 3.020 -1.341 -14.387 1.00 81.44 92 ALA A N 1
ATOM 728 C CA . ALA A 1 92 ? 1.834 -2.077 -14.825 1.00 81.44 92 ALA A CA 1
ATOM 729 C C . ALA A 1 92 ? 1.250 -1.528 -16.140 1.00 81.44 92 ALA A C 1
ATOM 731 O O . ALA A 1 92 ? 0.843 -2.309 -16.989 1.00 81.44 92 ALA A O 1
ATOM 732 N N . PHE A 1 93 ? 1.289 -0.206 -16.354 1.00 79.50 93 PHE A N 1
ATOM 733 C CA . PHE A 1 93 ? 0.887 0.416 -17.625 1.00 79.50 93 PHE A CA 1
ATOM 734 C C . PHE A 1 93 ? 1.882 0.187 -18.779 1.00 79.50 93 PHE A C 1
ATOM 736 O O . PHE A 1 93 ? 1.504 0.277 -19.945 1.00 79.50 93 PHE A O 1
ATOM 743 N N . ARG A 1 94 ? 3.173 -0.038 -18.484 1.00 77.69 94 ARG A N 1
ATOM 744 C CA . ARG A 1 94 ? 4.231 -0.221 -19.502 1.00 77.69 94 ARG A CA 1
ATOM 745 C C . ARG A 1 94 ? 4.346 -1.657 -19.978 1.00 77.69 94 ARG A C 1
ATOM 747 O O . ARG A 1 94 ? 4.579 -1.884 -21.167 1.00 77.69 94 ARG A O 1
ATOM 754 N N . LEU A 1 95 ? 4.238 -2.615 -19.059 1.00 69.38 95 LEU A N 1
ATOM 755 C CA . LEU A 1 95 ? 4.038 -4.002 -19.443 1.00 69.38 95 LEU A CA 1
ATOM 756 C C . LEU A 1 95 ? 2.707 -4.027 -20.193 1.00 69.38 95 LEU A C 1
ATOM 758 O O . LEU A 1 95 ? 1.691 -3.578 -19.678 1.00 69.38 95 LEU A O 1
ATOM 762 N N . LYS A 1 96 ? 2.711 -4.495 -21.442 1.00 57.16 96 LYS A N 1
ATOM 763 C CA . LYS A 1 96 ? 1.482 -4.773 -22.197 1.00 57.16 96 LYS A CA 1
ATOM 764 C C . LYS A 1 96 ? 0.806 -6.005 -21.590 1.00 57.16 96 LYS A C 1
ATOM 766 O O . LYS A 1 96 ? 0.716 -7.048 -22.231 1.00 57.16 96 LYS A O 1
ATOM 771 N N . THR A 1 97 ? 0.453 -5.918 -20.317 1.00 57.34 97 THR A N 1
ATOM 772 C CA . THR A 1 97 ? -0.227 -6.952 -19.557 1.00 57.34 97 THR A CA 1
ATOM 773 C C . THR A 1 97 ? -1.626 -7.123 -20.147 1.00 57.34 97 THR A C 1
ATOM 775 O O . THR A 1 97 ? -2.162 -6.213 -20.778 1.00 57.34 97 THR A O 1
ATOM 778 N N . HIS A 1 98 ? -2.249 -8.279 -19.926 1.00 59.34 98 HIS A N 1
ATOM 779 C CA . HIS A 1 98 ? -3.645 -8.530 -20.312 1.00 59.34 98 HIS A CA 1
ATOM 780 C C . HIS A 1 98 ? -4.658 -7.586 -19.634 1.00 59.34 98 HIS A C 1
ATOM 782 O O . HIS A 1 98 ? -5.838 -7.635 -19.961 1.00 59.34 98 HIS A O 1
ATOM 788 N N . VAL A 1 99 ? -4.191 -6.738 -18.714 1.00 66.06 99 VAL A N 1
ATOM 789 C CA . VAL A 1 99 ? -4.977 -5.797 -17.924 1.00 66.06 99 VAL A CA 1
ATOM 790 C C . VAL A 1 99 ? -5.013 -4.446 -18.638 1.00 66.06 99 VAL A C 1
ATOM 792 O O . VAL A 1 99 ? -3.997 -3.776 -18.830 1.00 66.06 99 VAL A O 1
ATOM 795 N N . SER A 1 100 ? -6.201 -4.047 -19.062 1.00 77.25 100 SER A N 1
ATOM 796 C CA . SER A 1 100 ? -6.479 -2.751 -19.663 1.00 77.25 100 SER A CA 1
ATOM 797 C C . SER A 1 100 ? -6.281 -1.609 -18.662 1.00 77.25 100 SER A C 1
ATOM 799 O O . SER A 1 100 ? -6.404 -1.769 -17.448 1.00 77.25 100 SER A O 1
ATOM 801 N N . HIS A 1 101 ? -6.055 -0.397 -19.178 1.00 78.38 101 HIS A N 1
ATOM 802 C CA . HIS A 1 101 ? -5.981 0.805 -18.339 1.00 78.38 101 HIS A CA 1
ATOM 803 C C . HIS A 1 101 ? -7.241 0.987 -17.482 1.00 78.38 101 HIS A C 1
ATOM 805 O O . HIS A 1 101 ? -7.153 1.458 -16.355 1.00 78.38 101 HIS A O 1
ATOM 811 N N . ARG A 1 102 ? -8.405 0.591 -18.016 1.00 82.06 102 ARG A N 1
ATOM 812 C CA . ARG A 1 102 ? -9.682 0.654 -17.305 1.00 82.06 102 ARG A CA 1
ATOM 813 C C . ARG A 1 102 ? -9.699 -0.287 -16.104 1.00 82.06 102 ARG A C 1
ATOM 815 O O . ARG A 1 102 ? -10.139 0.127 -15.042 1.00 82.06 102 ARG A O 1
ATOM 822 N N . GLU A 1 103 ? -9.223 -1.518 -16.266 1.00 82.50 103 GLU A N 1
ATOM 823 C CA . GLU A 1 103 ? -9.152 -2.494 -15.171 1.00 82.50 103 GLU A CA 1
ATOM 824 C C . GLU A 1 103 ? -8.189 -2.030 -14.073 1.00 82.50 103 GLU A C 1
ATOM 826 O O . GLU A 1 103 ? -8.540 -2.094 -12.900 1.00 82.50 103 GLU A O 1
ATOM 831 N N . LEU A 1 104 ? -7.035 -1.454 -14.435 1.00 83.75 104 LEU A N 1
ATOM 832 C CA . LEU A 1 104 ? -6.115 -0.857 -13.458 1.00 83.75 104 LEU A CA 1
ATOM 833 C C . LEU A 1 104 ? -6.743 0.325 -12.704 1.00 83.75 104 LEU A C 1
ATOM 835 O O . LEU A 1 104 ? -6.552 0.447 -11.498 1.00 83.75 104 LEU A O 1
ATOM 839 N N . SER A 1 105 ? -7.499 1.193 -13.385 1.00 84.56 105 SER A N 1
ATOM 840 C CA . SER A 1 105 ? -8.207 2.297 -12.724 1.00 84.56 105 SER A CA 1
ATOM 841 C C . SER A 1 105 ? -9.273 1.802 -11.748 1.00 84.56 105 SER A C 1
ATOM 843 O O . SER A 1 105 ? -9.327 2.302 -10.631 1.00 84.56 105 SER A O 1
ATOM 845 N N . VAL A 1 106 ? -10.065 0.794 -12.132 1.00 88.38 106 VAL A N 1
ATOM 846 C CA . VAL A 1 106 ? -11.069 0.177 -11.246 1.00 88.38 106 VAL A CA 1
ATOM 847 C C . VAL A 1 106 ? -10.406 -0.405 -9.999 1.00 88.38 106 VAL A C 1
ATOM 849 O O . VAL A 1 106 ? -10.903 -0.224 -8.893 1.00 88.38 106 VAL A O 1
ATOM 852 N N . LEU A 1 107 ? -9.250 -1.043 -10.167 1.00 88.25 107 LEU A N 1
ATOM 853 C CA . LEU A 1 107 ? -8.500 -1.636 -9.069 1.00 88.25 107 LEU A CA 1
ATOM 854 C C . LEU A 1 107 ? -7.998 -0.580 -8.068 1.00 88.25 107 LEU A C 1
ATOM 856 O O . LEU A 1 107 ? -8.066 -0.776 -6.857 1.00 88.25 107 LEU A O 1
ATOM 860 N N . VAL A 1 108 ? -7.544 0.577 -8.560 1.00 89.06 108 VAL A N 1
ATOM 861 C CA . VAL A 1 108 ? -7.169 1.715 -7.703 1.00 89.06 108 VAL A CA 1
ATOM 862 C C . VAL A 1 108 ? -8.391 2.304 -6.992 1.00 89.06 108 VAL A C 1
ATOM 864 O O . VAL A 1 108 ? -8.324 2.566 -5.793 1.00 89.06 108 VAL A O 1
ATOM 867 N N . GLU A 1 109 ? -9.511 2.472 -7.700 1.00 92.19 109 GLU A N 1
ATOM 868 C CA . GLU A 1 109 ? -10.768 2.956 -7.113 1.00 92.19 109 GLU A CA 1
ATOM 869 C C . GLU A 1 109 ? -11.268 2.033 -5.991 1.00 92.19 109 GLU A C 1
ATOM 871 O O . GLU A 1 109 ? -11.748 2.507 -4.958 1.00 92.19 109 GLU A O 1
ATOM 876 N N . GLU A 1 110 ? -11.119 0.720 -6.160 1.00 93.06 110 GLU A N 1
ATOM 877 C CA . GLU A 1 110 ? -11.481 -0.274 -5.151 1.00 93.06 110 GLU A CA 1
ATOM 878 C C . GLU A 1 110 ? -10.605 -0.166 -3.894 1.00 93.06 110 GLU A C 1
ATOM 880 O O . GLU A 1 110 ? -11.127 -0.137 -2.775 1.00 93.06 110 GLU A O 1
ATOM 885 N N . VAL A 1 111 ? -9.286 -0.010 -4.060 1.00 93.56 111 VAL A N 1
ATOM 886 C CA . VAL A 1 111 ? -8.362 0.232 -2.937 1.00 93.56 111 VAL A CA 1
ATOM 887 C C . VAL A 1 111 ? -8.739 1.505 -2.174 1.00 93.56 111 VAL A C 1
ATOM 889 O O . VAL A 1 111 ? -8.798 1.494 -0.940 1.00 93.56 111 VAL A O 1
ATOM 892 N N . ASP A 1 112 ? -9.034 2.595 -2.883 1.00 92.56 112 ASP A N 1
ATOM 893 C CA . ASP A 1 112 ? -9.448 3.858 -2.266 1.00 92.56 112 ASP A CA 1
ATOM 894 C C . ASP A 1 112 ? -10.771 3.714 -1.496 1.00 92.56 112 ASP A C 1
ATOM 896 O O . ASP A 1 112 ? -10.909 4.229 -0.378 1.00 92.56 112 ASP A O 1
ATOM 900 N N . ALA A 1 113 ? -11.736 2.972 -2.046 1.00 93.75 113 ALA A N 1
ATOM 901 C CA . ALA A 1 113 ? -13.011 2.698 -1.389 1.00 93.75 113 ALA A CA 1
ATOM 902 C C . ALA A 1 113 ? -12.836 1.892 -0.089 1.00 93.75 113 ALA A C 1
ATOM 904 O O . ALA A 1 113 ? -13.465 2.214 0.931 1.00 93.75 113 ALA A O 1
ATOM 905 N N . GLU A 1 114 ? -11.960 0.885 -0.089 1.00 92.25 114 GLU A N 1
ATOM 906 C CA . GLU A 1 114 ? -11.639 0.091 1.101 1.00 92.25 114 GLU A CA 1
ATOM 907 C C . GLU A 1 114 ? -10.931 0.927 2.174 1.00 92.25 114 GLU A C 1
ATOM 909 O O . GLU A 1 114 ? -11.325 0.897 3.345 1.00 92.25 114 GLU A O 1
ATOM 914 N N . LEU A 1 115 ? -9.958 1.761 1.791 1.00 93.38 115 LEU A N 1
ATOM 915 C CA . LEU A 1 115 ? -9.301 2.696 2.710 1.00 93.38 115 LEU A CA 1
ATOM 916 C C . LEU A 1 115 ? -10.303 3.683 3.326 1.00 93.38 115 LEU A C 1
ATOM 918 O O . LEU A 1 115 ? -10.283 3.915 4.537 1.00 93.38 115 LEU A O 1
ATOM 922 N N . ALA A 1 116 ? -11.231 4.226 2.535 1.00 91.12 116 ALA A N 1
ATOM 923 C CA . ALA A 1 116 ? -12.291 5.096 3.041 1.00 91.12 116 ALA A CA 1
ATOM 924 C C . ALA A 1 116 ? -13.256 4.358 3.986 1.00 91.12 116 ALA A C 1
ATOM 926 O O . ALA A 1 116 ? -13.767 4.938 4.951 1.00 91.12 116 ALA A O 1
ATOM 927 N N . SER A 1 117 ? -13.526 3.076 3.728 1.00 88.31 117 SER A N 1
ATOM 928 C CA . SER A 1 117 ? -14.321 2.234 4.623 1.00 88.31 117 SER A CA 1
ATOM 929 C C . SER A 1 117 ? -13.606 1.972 5.949 1.00 88.31 117 SER A C 1
ATOM 931 O O . SER A 1 117 ? -14.238 2.049 7.004 1.00 88.31 117 SER A O 1
ATOM 933 N N . LEU A 1 118 ? -12.295 1.720 5.916 1.00 87.44 118 LEU A N 1
ATOM 934 C CA . LEU A 1 118 ? -11.470 1.554 7.113 1.00 87.44 118 LEU A CA 1
ATOM 935 C C . LEU A 1 118 ? -11.491 2.805 7.992 1.00 87.44 118 LEU A C 1
ATOM 937 O O . LEU A 1 118 ? -11.742 2.693 9.192 1.00 87.44 118 LEU A O 1
ATOM 941 N N . THR A 1 119 ? -11.329 3.994 7.404 1.00 87.94 119 THR A N 1
ATOM 942 C CA . THR A 1 119 ? -11.432 5.267 8.134 1.00 87.94 119 THR A CA 1
ATOM 943 C C . THR A 1 119 ? -12.775 5.398 8.850 1.00 87.94 119 THR A C 1
ATOM 945 O O . THR A 1 119 ? -12.820 5.724 10.034 1.00 87.94 119 THR A O 1
ATOM 948 N N . ARG A 1 120 ? -13.887 5.101 8.162 1.00 86.62 120 ARG A N 1
ATOM 949 C CA . ARG A 1 120 ? -15.233 5.172 8.758 1.00 86.62 120 ARG A CA 1
ATOM 950 C C . ARG A 1 120 ? -15.394 4.202 9.928 1.00 86.62 120 ARG A C 1
ATOM 952 O O . ARG A 1 120 ? -15.925 4.592 10.966 1.00 86.62 120 ARG A O 1
ATOM 959 N N . ALA A 1 121 ? -14.898 2.973 9.787 1.00 84.25 121 ALA A N 1
ATOM 960 C CA . ALA A 1 121 ? -14.921 1.982 10.860 1.00 84.25 121 ALA A CA 1
ATOM 961 C C . ALA A 1 121 ? -14.110 2.453 12.082 1.00 84.25 121 ALA A C 1
ATOM 963 O O . ALA A 1 121 ? -14.613 2.408 13.205 1.00 84.25 121 ALA A O 1
ATOM 964 N N . LEU A 1 122 ? -12.907 2.996 11.858 1.00 85.00 122 LEU A N 1
ATOM 965 C CA . LEU A 1 122 ? -12.060 3.586 12.900 1.00 85.00 122 LEU A CA 1
ATOM 966 C C . LEU A 1 122 ? -12.775 4.720 13.651 1.00 85.00 122 LEU A C 1
ATOM 968 O O . LEU A 1 122 ? -12.761 4.729 14.880 1.00 85.00 122 LEU A O 1
ATOM 972 N N . MET A 1 123 ? -13.434 5.635 12.931 1.00 83.12 123 MET A N 1
ATOM 973 C CA . MET A 1 123 ? -14.150 6.772 13.527 1.00 83.12 123 MET A CA 1
ATOM 974 C C . MET A 1 123 ? -15.415 6.369 14.290 1.00 83.12 123 MET A C 1
ATOM 976 O O . MET A 1 123 ? -15.778 7.027 15.260 1.00 83.12 123 MET A O 1
ATOM 980 N N . SER A 1 124 ? -16.086 5.294 13.873 1.00 81.81 124 SER A N 1
ATOM 981 C CA . SER A 1 124 ? -17.304 4.812 14.536 1.00 81.81 124 SER A CA 1
ATOM 982 C C . SER A 1 124 ? -17.051 4.185 15.913 1.00 81.81 124 SER A C 1
ATOM 984 O O . SER A 1 124 ? -17.998 3.933 16.653 1.00 81.81 124 SER A O 1
ATOM 986 N N . GLY A 1 125 ? -15.792 3.877 16.252 1.00 70.38 125 GLY A N 1
ATOM 987 C CA . GLY A 1 125 ? -15.424 3.145 17.470 1.00 70.38 125 GLY A CA 1
ATOM 988 C C . GLY A 1 125 ? -15.870 1.675 17.483 1.00 70.38 125 GLY A C 1
ATOM 989 O O . GLY A 1 125 ? -15.470 0.920 18.367 1.00 70.38 125 GLY A O 1
ATOM 990 N N . GLN A 1 126 ? -16.653 1.240 16.492 1.00 64.44 126 GLN A N 1
ATOM 991 C CA . GLN A 1 126 ? -17.164 -0.116 16.342 1.00 64.44 126 GLN A CA 1
ATOM 992 C C . GLN A 1 126 ? -16.164 -0.951 15.533 1.00 64.44 126 GLN A C 1
ATOM 994 O O . GLN A 1 126 ? -16.348 -1.248 14.354 1.00 64.44 126 GLN A O 1
ATOM 999 N N . GLN A 1 127 ? -15.040 -1.275 16.166 1.00 67.19 127 GLN A N 1
ATOM 1000 C CA . GLN A 1 127 ? -13.974 -2.022 15.512 1.00 67.19 127 GLN A CA 1
ATOM 1001 C C . GLN A 1 127 ? -14.176 -3.525 15.687 1.00 67.19 127 GLN A C 1
ATOM 1003 O O . GLN A 1 127 ? -13.748 -4.118 16.676 1.00 67.19 127 GLN A O 1
ATOM 1008 N N . ASP A 1 128 ? -14.812 -4.151 14.700 1.00 82.25 128 ASP A N 1
ATOM 1009 C CA . ASP A 1 128 ? -14.722 -5.598 14.535 1.00 82.25 128 ASP A CA 1
ATOM 1010 C C . ASP A 1 128 ? -13.321 -5.947 14.005 1.00 82.25 128 ASP A C 1
ATOM 1012 O O . ASP A 1 128 ? -12.974 -5.666 12.854 1.00 82.25 128 ASP A O 1
ATOM 1016 N N . ALA A 1 129 ? -12.500 -6.540 14.875 1.00 82.25 129 ALA A N 1
ATOM 1017 C CA . ALA A 1 129 ? -11.128 -6.925 14.564 1.00 82.25 129 ALA A CA 1
ATOM 1018 C C . ALA A 1 129 ? -11.043 -7.930 13.404 1.00 82.25 129 ALA A C 1
ATOM 1020 O O . ALA A 1 129 ? -10.076 -7.894 12.639 1.00 82.25 129 ALA A O 1
ATOM 1021 N N . LEU A 1 130 ? -12.049 -8.800 13.248 1.00 86.06 130 LEU A N 1
ATOM 1022 C CA . LEU A 1 130 ? -12.099 -9.751 12.142 1.00 86.06 130 LEU A CA 1
ATOM 1023 C C . LEU A 1 130 ? -12.387 -9.017 10.832 1.00 86.06 130 LEU A C 1
ATOM 1025 O O . LEU A 1 130 ? -11.641 -9.179 9.869 1.00 86.06 130 LEU A O 1
ATOM 1029 N N . ALA A 1 131 ? -13.402 -8.150 10.818 1.00 86.69 131 ALA A N 1
ATOM 1030 C CA . ALA A 1 131 ? -13.736 -7.354 9.638 1.00 86.69 131 ALA A CA 1
ATOM 1031 C C . ALA A 1 131 ? -12.573 -6.443 9.206 1.00 86.69 131 ALA A C 1
ATOM 1033 O O . ALA A 1 131 ? -12.302 -6.303 8.012 1.00 86.69 131 ALA A O 1
ATOM 1034 N N . LEU A 1 132 ? -11.852 -5.852 10.166 1.00 89.31 132 LEU A N 1
ATOM 1035 C CA . LEU A 1 132 ? -10.639 -5.077 9.906 1.00 89.31 132 LEU A CA 1
ATOM 1036 C C . LEU A 1 132 ? -9.558 -5.933 9.231 1.00 89.31 132 LEU A C 1
ATOM 1038 O O . LEU A 1 132 ? -8.970 -5.509 8.236 1.00 89.31 132 LEU A O 1
ATOM 1042 N N . ALA A 1 133 ? -9.298 -7.130 9.761 1.00 90.69 133 ALA A N 1
ATOM 1043 C CA . ALA A 1 133 ? -8.305 -8.036 9.199 1.00 90.69 133 ALA A CA 1
ATOM 1044 C C . ALA A 1 133 ? -8.664 -8.451 7.767 1.00 90.69 133 ALA A C 1
ATOM 1046 O O . ALA A 1 133 ? -7.813 -8.346 6.887 1.00 90.69 133 ALA A O 1
ATOM 1047 N N . THR A 1 134 ? -9.924 -8.822 7.521 1.00 92.31 134 THR A N 1
ATOM 1048 C CA . THR A 1 134 ? -10.418 -9.186 6.187 1.00 92.31 134 THR A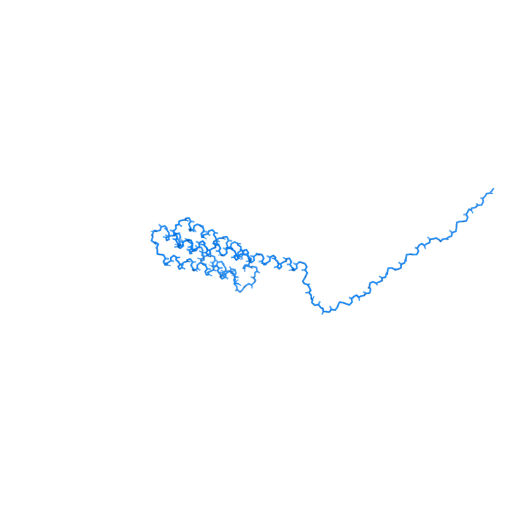 CA 1
ATOM 1049 C C . THR A 1 134 ? -10.219 -8.060 5.177 1.00 92.31 134 THR A C 1
ATOM 1051 O O . THR A 1 134 ? -9.753 -8.317 4.073 1.00 92.31 134 THR A O 1
ATOM 1054 N N . ARG A 1 135 ? -10.508 -6.808 5.549 1.00 92.00 135 ARG A N 1
ATOM 1055 C CA . ARG A 1 135 ? -10.307 -5.652 4.657 1.00 92.00 135 ARG A CA 1
ATOM 1056 C C . ARG A 1 135 ? -8.840 -5.403 4.336 1.00 92.00 135 ARG A C 1
ATOM 1058 O O . ARG A 1 135 ? -8.498 -5.137 3.192 1.00 92.00 135 ARG A O 1
ATOM 1065 N N . ILE A 1 136 ? -7.968 -5.504 5.337 1.00 94.38 136 ILE A N 1
ATOM 1066 C CA . ILE A 1 136 ? -6.523 -5.340 5.134 1.00 94.38 136 ILE A CA 1
ATOM 1067 C C . ILE A 1 136 ? -5.984 -6.438 4.212 1.00 94.38 136 ILE A C 1
ATOM 1069 O O . ILE A 1 136 ? -5.171 -6.151 3.337 1.00 94.38 136 ILE A O 1
ATOM 1073 N N . ASP A 1 137 ? -6.437 -7.681 4.379 1.00 94.62 137 ASP A N 1
ATOM 1074 C CA . ASP A 1 137 ? -6.034 -8.782 3.501 1.00 94.62 137 ASP A CA 1
ATOM 1075 C C . ASP A 1 137 ? -6.597 -8.626 2.086 1.00 94.62 137 ASP A C 1
ATOM 1077 O O . ASP A 1 137 ? -5.879 -8.905 1.128 1.00 94.62 137 ASP A O 1
ATOM 1081 N N . HIS A 1 138 ? -7.819 -8.104 1.943 1.00 94.62 138 HIS A N 1
ATOM 1082 C CA . HIS A 1 138 ? -8.399 -7.779 0.641 1.00 94.62 138 HIS A CA 1
ATOM 1083 C C . HIS A 1 138 ? -7.554 -6.738 -0.108 1.00 94.62 138 HIS A C 1
ATOM 1085 O O . HIS A 1 138 ? -7.123 -6.999 -1.229 1.00 94.62 138 HIS A O 1
ATOM 1091 N N . ILE A 1 139 ? -7.220 -5.614 0.542 1.00 95.69 139 ILE A N 1
ATOM 1092 C CA . ILE A 1 139 ? -6.341 -4.587 -0.041 1.00 95.69 139 ILE A CA 1
ATOM 1093 C C . ILE A 1 139 ? -4.986 -5.198 -0.419 1.00 95.69 139 ILE A C 1
ATOM 1095 O O . ILE A 1 139 ? -4.502 -4.972 -1.522 1.00 95.69 139 ILE A O 1
ATOM 1099 N N . ASN A 1 140 ? -4.365 -5.993 0.457 1.00 95.12 140 ASN A N 1
ATOM 1100 C CA . ASN A 1 140 ? -3.070 -6.605 0.145 1.00 95.12 140 ASN A CA 1
ATOM 1101 C C . ASN A 1 140 ? -3.153 -7.554 -1.060 1.00 95.12 140 ASN A C 1
ATOM 1103 O O . ASN A 1 140 ? -2.238 -7.552 -1.875 1.00 95.12 140 ASN A O 1
ATOM 1107 N N . GLY A 1 141 ? -4.243 -8.316 -1.200 1.00 93.75 141 GLY A N 1
ATOM 1108 C CA . GLY A 1 141 ? -4.487 -9.173 -2.362 1.00 93.75 141 GLY A CA 1
ATOM 1109 C C . GLY A 1 141 ? -4.580 -8.372 -3.659 1.00 93.75 141 GLY A C 1
ATOM 1110 O O . GLY A 1 141 ? -3.862 -8.666 -4.609 1.00 93.75 141 GLY A O 1
ATOM 1111 N N . ILE A 1 142 ? -5.362 -7.290 -3.651 1.00 92.69 142 ILE A N 1
ATOM 1112 C CA . ILE A 1 142 ? -5.471 -6.370 -4.789 1.00 92.69 142 ILE A CA 1
ATOM 1113 C C . ILE A 1 142 ? -4.091 -5.821 -5.198 1.00 92.69 142 ILE A C 1
ATOM 1115 O O . ILE A 1 142 ? -3.743 -5.757 -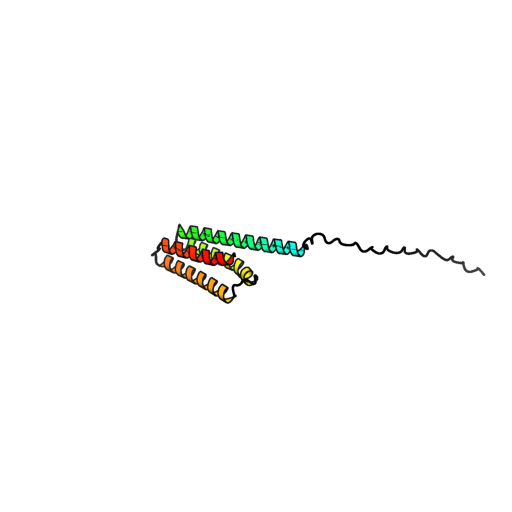6.376 1.00 92.69 142 ILE A O 1
ATOM 1119 N N . LEU A 1 143 ? -3.278 -5.418 -4.221 1.00 93.44 143 LEU A N 1
ATOM 1120 C CA . LEU A 1 143 ? -1.940 -4.887 -4.482 1.00 93.44 143 LEU A CA 1
ATOM 1121 C C . LEU A 1 143 ? -0.953 -5.971 -4.941 1.00 93.44 143 LEU A C 1
ATOM 1123 O O . LEU A 1 143 ? -0.037 -5.667 -5.705 1.00 93.44 143 LEU A O 1
ATOM 1127 N N . LEU A 1 144 ? -1.127 -7.218 -4.498 1.00 91.12 144 LEU A N 1
ATOM 1128 C CA . LEU A 1 144 ? -0.318 -8.354 -4.933 1.00 91.12 144 LEU A CA 1
ATOM 1129 C C . LEU A 1 144 ? -0.531 -8.657 -6.418 1.00 91.12 144 LEU A C 1
ATOM 1131 O O . LEU A 1 144 ? 0.437 -8.961 -7.110 1.00 91.12 144 LEU A O 1
ATOM 1135 N N . ASP A 1 145 ? -1.751 -8.491 -6.927 1.00 87.06 145 ASP A N 1
ATOM 1136 C CA . ASP A 1 145 ? -2.050 -8.677 -8.351 1.00 87.06 145 ASP A CA 1
ATOM 1137 C C . ASP A 1 145 ? -1.277 -7.693 -9.250 1.00 87.06 145 ASP A C 1
ATOM 1139 O O . ASP A 1 145 ? -1.017 -7.990 -10.413 1.00 87.06 145 ASP A O 1
ATOM 1143 N N . LEU A 1 146 ? -0.826 -6.550 -8.712 1.00 85.00 146 LEU A N 1
ATOM 1144 C CA . LEU A 1 146 ? 0.021 -5.581 -9.425 1.00 85.00 146 LEU A CA 1
ATOM 1145 C C . LEU A 1 146 ? 1.511 -5.973 -9.481 1.00 85.00 146 LEU A C 1
ATOM 1147 O O . LEU A 1 146 ? 2.294 -5.309 -10.169 1.00 85.00 146 LEU A O 1
ATOM 1151 N N . LEU A 1 147 ? 1.932 -6.996 -8.731 1.00 80.62 147 LEU A N 1
ATOM 1152 C CA . LEU A 1 147 ? 3.308 -7.511 -8.735 1.00 80.62 147 LEU A CA 1
ATOM 1153 C C . LEU A 1 147 ? 3.539 -8.619 -9.769 1.00 80.62 147 LEU A C 1
ATOM 1155 O O . LEU A 1 147 ? 4.702 -8.862 -10.117 1.00 80.62 147 LEU A O 1
ATOM 1159 N N . VAL A 1 148 ? 2.465 -9.294 -10.186 1.00 68.88 148 VAL A N 1
ATOM 1160 C CA . VAL A 1 148 ? 2.462 -10.443 -11.107 1.00 68.88 148 VAL A CA 1
ATOM 1161 C C . VAL A 1 148 ? 2.639 -9.975 -12.549 1.00 68.88 148 VAL A C 1
ATOM 1163 O O . VAL A 1 148 ? 3.461 -10.605 -13.255 1.00 68.88 148 VAL A O 1
#

Secondary structure (DSSP, 8-state):
--PPP-PPP------PPPPP-----------PPPHHHHHHHHHHHHHHHHHHHHHHHHHHHHHHHHHS-SHHHHHHHHHHHHHHHHHHHHHHHHTT-SS-HHHHHHHHHHHHHHHHHHHHHHHHS---HHHHHHHHHHHHHHHHHTT-